Protein AF-A0A845DCQ6-F1 (afdb_monomer_lite)

Sequence (121 aa):
GLPPYFEIEECEMYGELLDIPTPDDLVFVSWFEGGNVFRSGACFHRGNGKIFYFRPGHETYPIFHMDIVRQVIANGVRWAAPSGGPTFPYYQEGASQLSAFNEKEPLETIAEKGSVRDRVG

Structure (mmCIF, N/CA/C/O backbone):
data_AF-A0A845DCQ6-F1
#
_entry.id   AF-A0A845DCQ6-F1
#
loop_
_atom_site.group_PDB
_atom_site.id
_atom_site.type_symbol
_atom_site.label_atom_id
_atom_site.label_alt_id
_atom_site.label_comp_id
_atom_site.label_asym_id
_atom_site.label_entity_id
_atom_site.label_seq_id
_atom_site.pdbx_PDB_ins_code
_atom_site.Cartn_x
_atom_site.Cartn_y
_atom_site.Cartn_z
_atom_site.occupancy
_atom_site.B_iso_or_equiv
_atom_site.auth_seq_id
_atom_site.auth_comp_id
_atom_site.auth_asym_id
_atom_site.auth_atom_id
_atom_site.pdbx_PDB_model_num
ATOM 1 N N . GLY A 1 1 ? -9.457 -10.989 -11.241 1.00 85.75 1 GLY A N 1
ATOM 2 C CA . GLY A 1 1 ? -8.389 -11.226 -10.247 1.00 85.75 1 GLY A CA 1
ATOM 3 C C . GLY A 1 1 ? -7.067 -10.739 -10.806 1.00 85.75 1 GLY A C 1
ATOM 4 O O . GLY A 1 1 ? -7.068 -10.256 -11.932 1.00 85.75 1 GLY A O 1
ATOM 5 N N . LEU A 1 2 ? -5.978 -10.836 -10.043 1.00 94.31 2 LEU A N 1
ATOM 6 C CA . LEU A 1 2 ? -4.618 -10.574 -10.535 1.00 94.31 2 LEU A CA 1
ATOM 7 C C . LEU A 1 2 ? -3.945 -11.898 -10.942 1.00 94.31 2 LEU A C 1
ATOM 9 O O . LEU A 1 2 ? -4.303 -12.935 -10.376 1.00 94.31 2 LEU A O 1
ATOM 13 N N . PRO A 1 3 ? -3.014 -11.890 -11.912 1.00 96.31 3 PRO A N 1
ATOM 14 C CA . PRO A 1 3 ? -2.164 -13.045 -12.183 1.00 96.31 3 PRO A CA 1
ATOM 15 C C . PRO A 1 3 ? -1.231 -13.335 -10.987 1.00 96.31 3 PRO A C 1
ATOM 17 O O . PRO A 1 3 ? -1.057 -12.464 -10.132 1.00 96.31 3 PRO A O 1
ATOM 20 N N . PRO A 1 4 ? -0.598 -14.524 -10.925 1.00 95.44 4 PRO A N 1
ATOM 21 C CA . PRO A 1 4 ? 0.356 -14.860 -9.862 1.00 95.44 4 PRO A CA 1
ATOM 22 C C . PRO A 1 4 ? 1.572 -13.924 -9.805 1.00 95.44 4 PRO A C 1
ATOM 24 O O . PRO A 1 4 ? 2.154 -13.739 -8.742 1.00 95.44 4 PRO A O 1
ATOM 27 N N . TYR A 1 5 ? 1.944 -13.339 -10.945 1.00 96.69 5 TYR A N 1
ATOM 28 C CA . TYR A 1 5 ? 2.981 -12.321 -11.080 1.00 96.69 5 TYR A CA 1
ATOM 29 C C . TYR A 1 5 ? 2.693 -11.440 -12.305 1.00 96.69 5 TYR A C 1
ATOM 31 O O . TYR A 1 5 ? 1.911 -11.814 -13.182 1.00 96.69 5 TYR A O 1
ATOM 39 N N . PHE A 1 6 ? 3.319 -10.269 -12.359 1.00 96.94 6 PHE A N 1
ATOM 40 C CA . PHE A 1 6 ? 3.368 -9.406 -13.536 1.00 96.94 6 PHE A CA 1
ATOM 41 C C . PHE A 1 6 ? 4.711 -8.677 -13.560 1.00 96.94 6 PHE A C 1
ATOM 43 O O . PHE A 1 6 ? 5.355 -8.524 -12.521 1.00 96.94 6 PHE A O 1
ATOM 50 N N . GLU A 1 7 ? 5.119 -8.231 -14.740 1.00 96.06 7 GLU A N 1
ATOM 51 C CA . GLU A 1 7 ? 6.412 -7.589 -14.958 1.00 96.06 7 GLU A CA 1
ATOM 52 C C . GLU A 1 7 ? 6.235 -6.090 -15.209 1.00 96.06 7 GLU A C 1
ATOM 54 O O . GLU A 1 7 ? 5.208 -5.638 -15.720 1.00 96.06 7 GLU A O 1
ATOM 59 N N . ILE A 1 8 ? 7.243 -5.321 -14.808 1.00 95.19 8 ILE A N 1
ATOM 60 C CA . ILE A 1 8 ? 7.408 -3.909 -15.143 1.00 95.19 8 ILE A CA 1
ATOM 61 C C . ILE A 1 8 ? 8.800 -3.816 -15.754 1.00 95.19 8 ILE A C 1
ATOM 63 O O . ILE A 1 8 ? 9.772 -4.053 -15.042 1.00 95.19 8 ILE A O 1
ATOM 67 N N . GLU A 1 9 ? 8.873 -3.530 -17.055 1.00 90.00 9 GLU A N 1
ATOM 68 C CA . GLU A 1 9 ? 10.130 -3.564 -17.819 1.00 90.00 9 GLU A CA 1
ATOM 69 C C . GLU A 1 9 ? 11.176 -2.607 -17.242 1.00 90.00 9 GLU A C 1
ATOM 71 O O . GLU A 1 9 ? 12.323 -2.994 -17.038 1.00 90.00 9 GLU A O 1
ATOM 76 N N . GLU A 1 10 ? 10.766 -1.379 -16.915 1.00 90.25 10 GLU A N 1
ATOM 77 C CA . GLU A 1 10 ? 11.654 -0.360 -16.364 1.00 90.25 10 GLU A CA 1
ATOM 78 C C . GLU A 1 10 ? 11.072 0.256 -15.092 1.00 90.25 10 GLU A C 1
ATOM 80 O O . GLU A 1 10 ? 9.935 0.739 -15.058 1.00 90.25 10 GLU A O 1
ATOM 85 N N . CYS A 1 11 ? 11.864 0.240 -14.019 1.00 90.38 11 CYS A N 1
ATOM 86 C CA . CYS A 1 11 ? 11.546 0.944 -12.789 1.00 90.38 11 CYS A CA 1
ATOM 87 C C . CYS A 1 11 ? 12.791 1.161 -11.918 1.00 90.38 11 CYS A C 1
ATOM 89 O O . CYS A 1 11 ? 13.694 0.330 -11.890 1.00 90.38 11 CYS A O 1
ATOM 91 N N . GLU A 1 12 ? 12.777 2.224 -11.109 1.00 91.56 12 GLU A N 1
ATOM 92 C CA . GLU A 1 12 ? 13.696 2.397 -9.982 1.00 91.56 12 GLU A CA 1
ATOM 93 C C . GLU A 1 12 ? 13.667 1.186 -9.028 1.00 91.56 12 GLU A C 1
ATOM 95 O O . GLU A 1 12 ? 12.591 0.709 -8.634 1.00 91.56 12 GLU A O 1
ATOM 100 N N . MET A 1 13 ? 14.859 0.701 -8.665 1.00 92.44 13 MET A N 1
ATOM 101 C CA . MET A 1 13 ? 15.070 -0.420 -7.750 1.00 92.44 13 MET A CA 1
ATOM 102 C C . MET A 1 13 ? 15.114 0.071 -6.304 1.00 92.44 13 MET A C 1
ATOM 104 O O . MET A 1 13 ? 15.946 0.909 -5.968 1.00 92.44 13 MET A O 1
ATOM 108 N N . TYR A 1 14 ? 14.271 -0.514 -5.449 1.00 92.38 14 TYR A N 1
ATOM 109 C CA . TYR A 1 14 ? 14.438 -0.500 -3.990 1.00 92.38 14 TYR A CA 1
ATOM 110 C C . TYR A 1 14 ? 14.772 -1.919 -3.528 1.00 92.38 14 TYR A C 1
ATOM 112 O O . TYR A 1 14 ? 14.297 -2.883 -4.126 1.00 92.38 14 TYR A O 1
ATOM 120 N N . GLY A 1 15 ? 15.567 -2.057 -2.468 1.00 93.06 15 GLY A N 1
ATOM 121 C CA . GLY A 1 15 ? 16.018 -3.351 -1.953 1.00 93.06 15 GLY A CA 1
ATOM 122 C C . GLY A 1 15 ? 15.813 -3.485 -0.447 1.00 93.06 15 GLY A C 1
ATOM 123 O O . GLY A 1 15 ? 15.723 -2.490 0.268 1.00 93.06 15 GLY A O 1
ATOM 124 N N . GLU A 1 16 ? 15.705 -4.722 0.031 1.00 95.44 16 GLU A N 1
ATOM 125 C CA . GLU A 1 16 ? 15.775 -5.020 1.466 1.00 95.44 16 GLU A CA 1
ATOM 126 C C . GLU A 1 16 ? 17.176 -4.696 2.039 1.00 95.44 16 GLU A C 1
ATOM 128 O O . GLU A 1 16 ? 18.180 -4.806 1.336 1.00 95.44 16 GLU A O 1
ATOM 133 N N . LEU A 1 17 ? 17.314 -4.331 3.320 1.00 93.44 17 LEU A N 1
ATOM 134 C CA . LEU A 1 17 ? 16.269 -4.263 4.351 1.00 93.44 17 LEU A CA 1
ATOM 135 C C . LEU A 1 17 ? 15.457 -2.961 4.277 1.00 93.44 17 LEU A C 1
ATOM 137 O O . LEU A 1 17 ? 15.997 -1.870 4.446 1.00 93.44 17 LEU A O 1
ATOM 141 N N . LEU A 1 18 ? 14.144 -3.092 4.102 1.00 95.62 18 LEU A N 1
ATOM 142 C CA . LEU A 1 18 ? 13.201 -1.992 4.256 1.00 95.62 18 LEU A CA 1
ATOM 143 C C . LEU A 1 18 ? 12.837 -1.843 5.741 1.00 95.62 18 LEU A C 1
ATOM 145 O O . LEU A 1 18 ? 12.205 -2.735 6.319 1.00 95.62 18 LEU A O 1
ATOM 149 N N . ASP A 1 19 ? 13.227 -0.717 6.341 1.00 97.12 19 ASP A N 1
ATOM 150 C CA . ASP A 1 19 ? 12.976 -0.396 7.753 1.00 97.12 19 ASP A CA 1
ATOM 151 C C . ASP A 1 19 ? 11.519 0.035 7.986 1.00 97.12 19 ASP A C 1
ATOM 153 O O . ASP A 1 19 ? 11.173 1.206 8.135 1.00 97.12 19 ASP A O 1
ATOM 157 N N . ILE A 1 20 ? 10.636 -0.956 7.941 1.00 96.31 20 ILE A N 1
ATOM 158 C CA . ILE A 1 20 ? 9.214 -0.856 8.257 1.00 96.31 20 ILE A CA 1
ATOM 159 C C . ILE A 1 20 ? 8.860 -1.945 9.273 1.00 96.31 20 ILE A C 1
ATOM 161 O O . ILE A 1 20 ? 9.509 -2.998 9.297 1.00 96.31 20 ILE A O 1
ATOM 165 N N . PRO A 1 21 ? 7.799 -1.763 10.080 1.00 97.06 21 PRO A N 1
ATOM 166 C CA . PRO A 1 21 ? 7.259 -2.869 10.860 1.00 97.06 21 PRO A CA 1
ATOM 167 C C . PRO A 1 21 ? 6.877 -4.036 9.943 1.00 97.06 21 PRO A C 1
ATOM 169 O O . PRO A 1 21 ? 6.554 -3.840 8.768 1.00 97.06 21 PRO A O 1
ATOM 172 N N . THR A 1 22 ? 6.874 -5.252 10.489 1.00 97.69 22 THR A N 1
ATOM 173 C CA . THR A 1 22 ? 6.341 -6.423 9.785 1.00 97.69 22 THR A CA 1
ATOM 174 C C . THR A 1 22 ? 4.919 -6.118 9.291 1.00 97.69 22 THR A C 1
ATOM 176 O O . THR A 1 22 ? 4.093 -5.695 10.103 1.00 97.69 22 THR A O 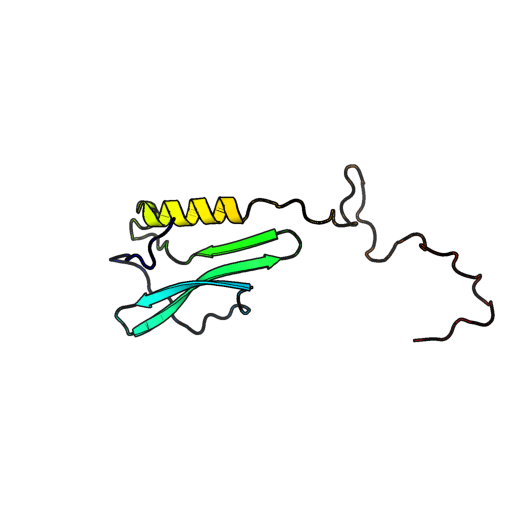1
ATOM 179 N N . PRO A 1 23 ? 4.633 -6.275 7.985 1.00 98.19 23 PRO A N 1
ATOM 180 C CA . PRO A 1 23 ? 3.279 -6.129 7.459 1.00 98.19 23 PRO A CA 1
ATOM 181 C C . PRO A 1 23 ? 2.309 -7.117 8.099 1.00 98.19 23 PRO A C 1
ATOM 183 O O . PRO A 1 23 ? 2.708 -8.235 8.423 1.00 98.19 23 PRO A O 1
ATOM 186 N N . ASP A 1 24 ? 1.038 -6.728 8.212 1.00 97.69 24 ASP A N 1
ATOM 187 C CA . ASP A 1 24 ? -0.020 -7.660 8.621 1.00 97.69 24 ASP A CA 1
ATOM 188 C C . ASP A 1 24 ? -0.235 -8.706 7.518 1.00 97.69 24 ASP A C 1
ATOM 190 O O . ASP A 1 24 ? -0.296 -9.901 7.792 1.00 97.69 24 ASP A O 1
ATOM 194 N N . ASP A 1 25 ? -0.246 -8.245 6.261 1.00 97.75 25 ASP A N 1
ATOM 195 C CA . ASP A 1 25 ? -0.241 -9.093 5.072 1.00 97.75 25 ASP A CA 1
ATOM 196 C C . ASP A 1 25 ? 0.802 -8.596 4.064 1.00 97.75 25 ASP A C 1
ATOM 198 O O . ASP A 1 25 ? 0.872 -7.405 3.735 1.00 97.75 25 ASP A O 1
ATOM 202 N N . LEU A 1 26 ? 1.596 -9.524 3.532 1.00 97.81 26 LEU A N 1
ATOM 203 C CA . LEU A 1 26 ? 2.519 -9.276 2.427 1.00 97.81 26 LEU A CA 1
ATOM 204 C C . LEU A 1 26 ? 1.874 -9.747 1.118 1.00 97.81 26 LEU A C 1
ATOM 206 O O . LEU A 1 26 ? 1.666 -10.940 0.918 1.00 97.81 26 LEU A O 1
ATOM 210 N N . VAL A 1 27 ? 1.560 -8.803 0.231 1.00 97.75 27 VAL A N 1
ATOM 211 C CA . VAL A 1 27 ? 0.829 -9.040 -1.025 1.00 97.75 27 VAL A CA 1
ATOM 212 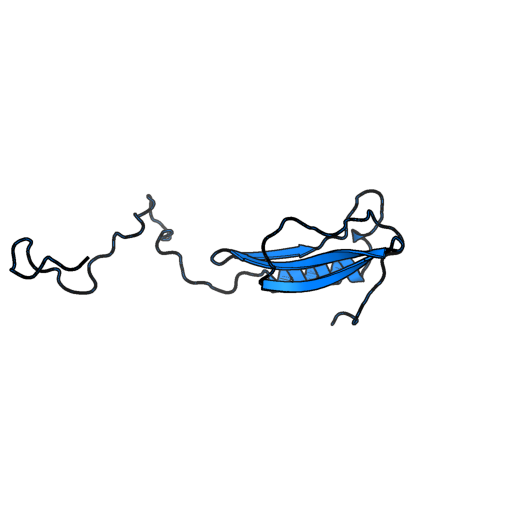C C . VAL A 1 27 ? 1.776 -9.234 -2.207 1.00 97.75 27 VAL A C 1
ATOM 214 O O . VAL A 1 27 ? 1.543 -10.107 -3.039 1.00 97.75 27 VAL A O 1
ATOM 217 N N . PHE A 1 28 ? 2.845 -8.433 -2.291 1.00 98.19 28 PHE A N 1
ATOM 218 C CA . PHE A 1 28 ? 3.820 -8.511 -3.381 1.00 98.19 28 PHE A CA 1
ATOM 219 C C . PHE A 1 28 ? 5.254 -8.523 -2.861 1.00 98.19 28 PHE A C 1
ATOM 221 O O . PHE A 1 28 ? 5.616 -7.779 -1.946 1.00 98.19 28 PHE A O 1
ATOM 228 N N . VAL A 1 29 ? 6.076 -9.335 -3.523 1.00 97.62 29 VAL A N 1
ATOM 229 C CA . VAL A 1 29 ? 7.534 -9.295 -3.444 1.00 97.62 29 VAL A CA 1
ATOM 230 C C . VAL A 1 29 ? 8.049 -9.033 -4.851 1.00 97.62 29 VAL A C 1
ATOM 232 O O . VAL A 1 29 ? 7.729 -9.774 -5.777 1.00 97.62 29 VAL A O 1
ATOM 235 N N . SER A 1 30 ? 8.820 -7.965 -5.022 1.00 97.44 30 SER A N 1
ATOM 236 C CA . SER A 1 30 ? 9.514 -7.679 -6.276 1.00 97.44 30 SER A CA 1
ATOM 237 C C . SER A 1 30 ? 10.876 -8.356 -6.277 1.00 97.44 30 SER A C 1
ATOM 239 O O . SER A 1 30 ? 11.559 -8.365 -5.255 1.00 97.44 30 SER A O 1
ATOM 241 N N . TRP A 1 31 ? 11.263 -8.878 -7.435 1.00 96.00 31 TRP A N 1
ATOM 242 C CA . TRP A 1 31 ? 12.624 -9.285 -7.760 1.00 96.00 31 TRP A CA 1
ATOM 243 C C . TRP A 1 31 ? 13.153 -8.338 -8.835 1.00 96.00 31 TRP A C 1
ATOM 245 O O . TRP A 1 31 ? 12.412 -7.968 -9.746 1.00 96.00 31 TRP A O 1
ATOM 255 N N . PHE A 1 32 ? 14.411 -7.936 -8.709 1.00 93.31 32 PHE A N 1
ATOM 256 C CA . PHE A 1 32 ? 15.093 -7.076 -9.667 1.00 93.31 32 PHE A CA 1
ATOM 257 C C . PHE A 1 32 ? 16.256 -7.830 -10.306 1.00 93.31 32 PHE A C 1
ATOM 259 O O . PHE A 1 32 ? 16.860 -8.691 -9.669 1.00 93.31 32 PHE A O 1
ATOM 266 N N . GLU A 1 33 ? 16.616 -7.453 -11.533 1.00 85.81 33 GLU A N 1
ATOM 267 C CA . GLU A 1 33 ? 17.683 -8.099 -12.311 1.00 85.81 33 GLU A CA 1
ATOM 268 C C . GLU A 1 33 ? 19.023 -8.176 -11.554 1.00 85.81 33 GLU A C 1
ATOM 270 O O . GLU A 1 33 ? 19.736 -9.172 -11.643 1.00 85.81 33 GLU A O 1
ATOM 275 N N . GLY A 1 34 ? 19.320 -7.177 -10.711 1.00 83.88 34 GLY A N 1
ATOM 276 C CA . GLY A 1 34 ? 20.494 -7.156 -9.828 1.00 83.88 34 GLY A CA 1
ATOM 277 C C . GLY A 1 34 ? 20.472 -8.163 -8.665 1.00 83.88 34 GLY A C 1
ATOM 278 O O . GLY A 1 34 ? 21.375 -8.153 -7.833 1.00 83.88 34 GLY A O 1
ATOM 279 N N . GLY A 1 35 ? 19.446 -9.014 -8.567 1.00 89.50 35 GLY A N 1
ATOM 280 C CA . GLY A 1 35 ? 19.277 -10.030 -7.523 1.00 89.50 35 GLY A CA 1
ATOM 281 C C . GLY A 1 35 ? 18.636 -9.517 -6.231 1.00 89.50 35 GLY A C 1
ATOM 282 O O . GLY A 1 35 ? 18.365 -10.309 -5.327 1.00 89.50 35 GLY A O 1
ATOM 283 N N . ASN A 1 36 ? 18.368 -8.212 -6.129 1.00 92.88 36 ASN A N 1
ATOM 284 C CA . ASN A 1 36 ? 17.676 -7.641 -4.980 1.00 92.88 36 ASN A CA 1
ATOM 285 C C . ASN A 1 36 ? 16.201 -8.059 -4.960 1.00 92.88 36 ASN A C 1
ATOM 287 O O . ASN A 1 36 ? 15.548 -8.177 -5.999 1.00 92.88 36 ASN A O 1
ATOM 291 N N . VAL A 1 37 ? 15.671 -8.225 -3.749 1.00 96.50 37 VAL A N 1
ATOM 292 C CA . VAL A 1 37 ? 14.241 -8.412 -3.496 1.00 96.50 37 VAL A CA 1
ATOM 293 C C . VAL A 1 37 ? 13.703 -7.260 -2.659 1.00 96.50 37 VAL A C 1
ATOM 295 O O . VAL A 1 37 ? 14.467 -6.588 -1.963 1.00 96.50 37 VAL A O 1
ATOM 298 N N . PHE A 1 38 ? 12.391 -7.041 -2.716 1.00 97.69 38 PHE A N 1
ATOM 299 C CA . PHE A 1 38 ? 11.731 -5.985 -1.955 1.00 97.69 38 PHE A CA 1
ATOM 300 C C . PHE A 1 38 ? 10.279 -6.331 -1.636 1.00 97.69 38 PHE A C 1
ATOM 302 O O . PHE A 1 38 ? 9.537 -6.748 -2.530 1.00 97.69 38 PHE A O 1
ATOM 309 N N . ARG A 1 39 ? 9.844 -6.109 -0.391 1.00 98.19 39 ARG A N 1
ATOM 310 C CA . ARG A 1 39 ? 8.428 -6.187 0.013 1.00 98.19 39 ARG A CA 1
ATOM 311 C C . ARG A 1 39 ? 7.628 -5.031 -0.606 1.00 98.19 39 ARG A C 1
ATOM 313 O O . ARG A 1 39 ? 7.399 -3.999 0.015 1.00 98.19 39 ARG A O 1
ATOM 320 N N . SER A 1 40 ? 7.227 -5.198 -1.865 1.00 98.00 40 SER A N 1
ATOM 321 C CA . SER A 1 40 ? 6.685 -4.143 -2.732 1.00 98.00 40 SER A CA 1
ATOM 322 C C . SER A 1 40 ? 5.172 -3.942 -2.649 1.00 98.00 40 SER A C 1
ATOM 324 O O . SER A 1 40 ? 4.658 -2.988 -3.234 1.00 98.00 40 SER A O 1
ATOM 326 N N . GLY A 1 41 ? 4.466 -4.807 -1.922 1.00 98.31 41 GLY A N 1
ATOM 327 C CA . GLY A 1 41 ? 3.038 -4.696 -1.645 1.00 98.31 41 GLY A CA 1
ATOM 328 C C . GLY A 1 41 ? 2.738 -5.158 -0.233 1.00 98.31 41 GLY A C 1
ATOM 329 O O . GLY A 1 41 ? 2.855 -6.351 0.030 1.00 98.31 41 GLY A O 1
ATOM 330 N N . ALA A 1 42 ? 2.353 -4.255 0.661 1.00 98.50 42 ALA A N 1
ATOM 331 C CA . ALA A 1 42 ? 2.184 -4.554 2.082 1.00 98.50 42 ALA A CA 1
ATOM 332 C C . ALA A 1 42 ? 0.928 -3.892 2.656 1.00 98.50 42 ALA A C 1
ATOM 334 O O . ALA A 1 42 ? 0.652 -2.723 2.379 1.00 98.50 42 ALA A O 1
ATOM 335 N N . CYS A 1 43 ? 0.190 -4.637 3.474 1.00 98.44 43 CYS A N 1
ATOM 336 C CA . CYS A 1 43 ? -1.005 -4.169 4.164 1.00 98.44 43 CYS A CA 1
ATOM 337 C C . CYS A 1 43 ? -0.730 -3.960 5.654 1.00 98.44 43 CYS A C 1
ATOM 339 O O . CYS A 1 43 ? -0.034 -4.754 6.291 1.00 98.44 43 CYS A O 1
ATOM 341 N N . PHE A 1 44 ? -1.321 -2.906 6.214 1.00 97.94 44 PHE A N 1
ATOM 342 C CA . PHE A 1 44 ? -1.254 -2.593 7.638 1.00 97.94 44 PHE A CA 1
ATOM 343 C C . PHE A 1 44 ? -2.596 -2.075 8.151 1.00 97.94 44 PHE A C 1
ATOM 345 O O . PHE A 1 44 ? -3.307 -1.350 7.450 1.00 97.94 44 PHE A O 1
ATOM 352 N N . HIS A 1 45 ? -2.881 -2.342 9.418 1.00 94.56 45 HIS A N 1
ATOM 353 C CA . HIS A 1 45 ? -3.997 -1.776 10.159 1.00 94.56 45 HIS A CA 1
ATOM 354 C C . HIS A 1 45 ? -3.481 -0.775 11.195 1.00 94.56 45 HIS A C 1
ATOM 356 O O . HIS A 1 45 ? -2.512 -1.021 11.921 1.00 94.56 45 HIS A O 1
ATOM 362 N N . ARG A 1 46 ? -4.115 0.397 11.261 1.00 91.44 46 ARG A N 1
ATOM 363 C CA . ARG A 1 46 ? -3.821 1.446 12.248 1.00 91.44 46 ARG A CA 1
ATOM 364 C C . ARG A 1 46 ? -5.133 2.021 12.761 1.00 91.44 46 ARG A C 1
ATOM 366 O O . ARG A 1 46 ? -5.812 2.764 12.055 1.00 91.44 46 ARG A O 1
ATOM 373 N N . GLY A 1 47 ? -5.502 1.658 13.990 1.00 87.50 47 GLY A N 1
ATOM 374 C CA . GLY A 1 47 ? -6.846 1.929 14.502 1.00 87.50 47 GLY A CA 1
ATOM 375 C C . GLY A 1 47 ? -7.902 1.313 13.577 1.00 87.50 47 GLY A C 1
ATOM 376 O O . GLY A 1 47 ? -7.814 0.136 13.244 1.00 87.50 47 GLY A O 1
ATOM 377 N N . ASN A 1 48 ? -8.851 2.128 13.110 1.00 86.19 48 ASN A N 1
ATOM 378 C CA . ASN A 1 48 ? -9.859 1.718 12.121 1.00 86.19 48 ASN A CA 1
ATOM 379 C C . ASN A 1 48 ? -9.386 1.883 10.664 1.00 86.19 48 ASN A C 1
ATOM 381 O O . ASN A 1 48 ? -10.127 1.564 9.733 1.00 86.19 48 ASN A O 1
ATOM 385 N N . GLY A 1 49 ? -8.193 2.442 10.457 1.00 91.69 49 GLY A N 1
ATOM 386 C CA . GLY A 1 49 ? -7.619 2.685 9.142 1.00 91.69 49 GLY A CA 1
ATOM 387 C C . GLY A 1 49 ? -6.928 1.448 8.581 1.00 91.69 49 GLY A C 1
ATOM 388 O O . GLY A 1 49 ? -6.274 0.696 9.307 1.00 91.69 49 GLY A O 1
ATOM 389 N N . LYS A 1 50 ? -7.043 1.284 7.264 1.00 96.56 50 LYS A N 1
ATOM 390 C CA . LYS A 1 50 ? -6.325 0.286 6.472 1.00 96.56 50 LYS A CA 1
ATOM 391 C C . LYS A 1 50 ? -5.346 1.001 5.548 1.00 96.56 50 LYS A C 1
ATOM 393 O O . LYS A 1 50 ? -5.723 1.956 4.873 1.00 96.56 50 LYS A O 1
ATOM 398 N N . ILE A 1 51 ? -4.095 0.556 5.535 1.00 98.19 51 ILE A N 1
ATOM 399 C CA . ILE A 1 51 ? -3.005 1.137 4.748 1.00 98.19 51 ILE A CA 1
ATOM 400 C C . ILE A 1 51 ? -2.507 0.070 3.785 1.00 98.19 51 ILE A C 1
ATOM 402 O O . ILE A 1 51 ? -2.157 -1.027 4.212 1.00 98.19 51 ILE A O 1
ATOM 406 N N . PHE A 1 52 ? -2.454 0.407 2.499 1.00 98.62 52 PHE A N 1
ATOM 407 C CA . PHE A 1 52 ? -1.832 -0.421 1.475 1.00 98.62 52 PHE A CA 1
ATOM 408 C C . PHE A 1 52 ? -0.634 0.327 0.888 1.00 98.62 52 PHE A C 1
ATOM 410 O O . PHE A 1 52 ? -0.796 1.358 0.236 1.00 98.62 52 PHE A O 1
ATOM 417 N N . TYR A 1 53 ? 0.567 -0.179 1.152 1.00 98.50 53 TYR A N 1
ATOM 418 C CA . TYR A 1 53 ? 1.807 0.276 0.537 1.00 98.50 53 TYR A CA 1
ATOM 419 C C . TYR A 1 53 ? 2.025 -0.484 -0.771 1.00 98.50 53 TYR A C 1
ATOM 421 O O . TYR A 1 53 ? 2.016 -1.715 -0.770 1.00 98.50 53 TYR A O 1
ATOM 429 N N . PHE A 1 54 ? 2.247 0.242 -1.868 1.00 98.31 54 PHE A N 1
ATOM 430 C CA . PHE A 1 54 ? 2.533 -0.331 -3.180 1.00 98.31 54 PHE A CA 1
ATOM 431 C C . PHE A 1 54 ? 3.659 0.456 -3.858 1.00 98.31 54 PHE A C 1
ATOM 433 O O . PHE A 1 54 ? 3.519 1.649 -4.107 1.00 98.31 54 PHE A O 1
ATOM 440 N N . ARG A 1 55 ? 4.794 -0.207 -4.102 1.00 97.69 55 ARG A N 1
ATOM 441 C CA . ARG A 1 55 ? 6.068 0.433 -4.482 1.00 97.69 55 ARG A CA 1
ATOM 442 C C . ARG A 1 55 ? 6.120 1.039 -5.901 1.00 97.69 55 ARG A C 1
ATOM 444 O O . ARG A 1 55 ? 6.717 2.102 -6.036 1.00 97.69 55 ARG A O 1
ATOM 451 N N . PRO A 1 56 ? 5.611 0.398 -6.974 1.00 96.75 56 PRO A N 1
ATOM 452 C CA . PRO A 1 56 ? 5.825 0.900 -8.333 1.00 96.75 56 PRO A CA 1
ATOM 453 C C . PRO A 1 56 ? 5.240 2.295 -8.576 1.00 96.75 56 PRO A C 1
ATOM 455 O O . PRO A 1 56 ? 4.054 2.511 -8.341 1.00 96.75 56 PRO A O 1
ATOM 458 N N . GLY A 1 57 ? 6.057 3.212 -9.106 1.00 95.81 57 GLY A N 1
ATOM 459 C CA . GLY A 1 57 ? 5.594 4.569 -9.411 1.00 95.81 57 GLY A CA 1
ATOM 460 C C . GLY A 1 57 ? 6.670 5.633 -9.625 1.00 95.81 57 GLY A C 1
ATOM 461 O O . GLY A 1 57 ? 6.374 6.804 -9.417 1.00 95.81 57 GLY A O 1
ATOM 462 N N . HIS A 1 58 ? 7.898 5.252 -9.995 1.00 95.56 58 HIS A N 1
ATOM 463 C CA . HIS A 1 58 ? 8.966 6.220 -10.257 1.00 95.56 58 HIS A CA 1
ATOM 464 C C . HIS A 1 58 ? 8.619 7.090 -11.478 1.00 95.56 58 HIS A C 1
ATOM 466 O O . HIS A 1 58 ? 8.166 6.581 -12.504 1.00 95.56 58 HIS A O 1
ATOM 472 N N . GLU A 1 59 ? 8.807 8.399 -11.354 1.00 94.19 59 GLU A N 1
ATOM 473 C CA . GLU A 1 59 ? 8.203 9.432 -12.198 1.00 94.19 59 GLU A CA 1
ATOM 474 C C . GLU A 1 59 ? 8.716 9.468 -13.638 1.00 94.19 59 GLU A C 1
ATOM 476 O O . GLU A 1 59 ? 8.034 9.987 -14.521 1.00 94.19 59 GLU A O 1
ATOM 481 N N . THR A 1 60 ? 9.905 8.919 -13.889 1.00 96.31 60 THR A N 1
ATOM 482 C CA . THR A 1 60 ? 10.503 8.886 -15.230 1.00 96.31 60 THR A CA 1
ATOM 483 C C . THR A 1 60 ? 9.929 7.776 -16.115 1.00 96.31 60 THR A C 1
ATOM 485 O O . THR A 1 60 ? 10.141 7.802 -17.326 1.00 96.31 60 THR A O 1
ATOM 488 N N . TYR A 1 61 ? 9.145 6.849 -15.546 1.00 95.94 61 TYR A N 1
ATOM 489 C CA . TYR A 1 61 ? 8.558 5.712 -16.256 1.00 95.94 61 TYR A CA 1
ATOM 490 C C . TYR A 1 61 ? 7.023 5.774 -16.264 1.00 95.94 61 TYR A C 1
ATOM 492 O O . TYR A 1 61 ? 6.404 6.153 -15.265 1.00 95.94 61 TYR A O 1
ATOM 500 N N . PRO A 1 62 ? 6.352 5.327 -17.342 1.00 96.25 62 PRO A N 1
ATOM 501 C CA . PRO A 1 62 ? 4.894 5.381 -17.464 1.00 96.25 62 PRO A CA 1
ATOM 502 C C . PRO A 1 62 ? 4.167 4.289 -16.647 1.00 96.25 62 PRO A C 1
ATOM 504 O O . PRO A 1 62 ? 3.140 3.761 -17.070 1.00 96.25 62 PRO A O 1
ATOM 507 N N . ILE A 1 63 ? 4.658 3.957 -15.450 1.00 97.25 63 ILE A N 1
ATOM 508 C CA . ILE A 1 63 ? 4.182 2.847 -14.605 1.00 97.25 63 ILE A CA 1
ATOM 509 C C . ILE A 1 63 ? 2.689 2.982 -14.281 1.00 97.25 63 ILE A C 1
ATOM 511 O O . ILE A 1 63 ? 1.936 2.013 -14.366 1.00 97.25 63 ILE A O 1
ATOM 515 N N . PHE A 1 64 ? 2.215 4.193 -13.980 1.00 97.31 64 PHE A N 1
ATOM 516 C CA . PHE A 1 64 ? 0.797 4.433 -13.680 1.00 97.31 64 PHE A CA 1
ATOM 517 C C . PHE A 1 64 ? -0.137 4.344 -14.900 1.00 97.31 64 PHE A C 1
ATOM 519 O O . PHE A 1 64 ? -1.360 4.350 -14.729 1.00 97.31 64 PHE A O 1
ATOM 526 N N . HIS A 1 65 ? 0.403 4.239 -16.119 1.00 97.06 65 HIS A N 1
ATOM 527 C CA . HIS A 1 65 ? -0.376 3.981 -17.333 1.00 97.06 65 HIS A CA 1
ATOM 528 C C . HIS A 1 65 ? -0.589 2.487 -17.593 1.00 97.06 65 HIS A C 1
ATOM 530 O O . HIS A 1 65 ? -1.448 2.140 -18.398 1.00 97.06 65 HIS A O 1
ATOM 536 N N . MET A 1 66 ? 0.134 1.604 -16.898 1.00 97.38 66 MET A N 1
ATOM 537 C CA . MET A 1 66 ? -0.030 0.160 -17.038 1.00 97.38 66 MET A CA 1
ATOM 538 C C . MET A 1 66 ? -1.364 -0.294 -16.436 1.00 97.38 66 MET A C 1
ATOM 540 O O . MET A 1 66 ? -1.649 -0.049 -15.260 1.00 97.38 66 MET A O 1
ATOM 544 N N . ASP A 1 67 ? -2.163 -1.025 -17.213 1.00 97.62 67 ASP A N 1
ATOM 545 C CA . ASP A 1 67 ? -3.485 -1.495 -16.778 1.00 97.62 67 ASP A CA 1
ATOM 546 C C . ASP A 1 67 ? -3.415 -2.359 -15.514 1.00 97.62 67 ASP A C 1
ATOM 548 O O . ASP A 1 67 ? -4.246 -2.223 -14.614 1.00 97.62 67 ASP A O 1
ATOM 552 N N . ILE A 1 68 ? -2.380 -3.198 -15.393 1.00 97.81 68 ILE A N 1
ATOM 553 C CA . ILE A 1 68 ? -2.197 -4.059 -14.222 1.00 97.81 68 ILE A CA 1
ATOM 554 C C . ILE A 1 68 ? -1.916 -3.251 -12.947 1.00 97.81 68 ILE A C 1
ATOM 556 O O . ILE A 1 68 ? -2.487 -3.541 -11.897 1.00 97.81 68 ILE A O 1
ATOM 560 N N . VAL A 1 69 ? -1.117 -2.183 -13.043 1.00 97.81 69 VAL A N 1
ATOM 561 C CA . VAL A 1 69 ? -0.803 -1.275 -11.927 1.00 97.81 69 VAL A CA 1
ATOM 562 C C . VAL A 1 69 ? -2.065 -0.534 -11.491 1.00 97.81 69 VAL A C 1
ATOM 564 O O . VAL A 1 69 ? -2.392 -0.497 -10.304 1.00 97.81 69 VAL A O 1
ATOM 567 N N . ARG A 1 70 ? -2.840 -0.015 -12.448 1.00 98.06 70 ARG A N 1
ATOM 568 C CA . ARG A 1 70 ? -4.122 0.657 -12.179 1.00 98.06 70 ARG A CA 1
ATOM 569 C C . ARG A 1 70 ? -5.135 -0.285 -11.538 1.00 98.06 70 ARG A C 1
ATOM 571 O O . ARG A 1 70 ? -5.840 0.116 -10.612 1.00 98.06 70 ARG A O 1
ATOM 578 N N . GLN A 1 71 ? -5.180 -1.543 -11.975 1.00 98.38 71 GLN A N 1
ATOM 579 C CA . GLN A 1 71 ? -6.029 -2.569 -11.376 1.00 98.38 71 GLN A CA 1
ATOM 580 C C . GLN A 1 71 ? -5.621 -2.871 -9.927 1.00 98.38 71 GLN A C 1
ATOM 582 O O . GLN A 1 71 ? -6.499 -2.972 -9.068 1.00 98.38 71 GLN A O 1
ATOM 587 N N . VAL A 1 72 ? -4.319 -2.986 -9.634 1.00 98.38 72 VAL A N 1
ATOM 588 C CA . VAL A 1 72 ? -3.804 -3.174 -8.265 1.00 98.38 72 VAL A CA 1
ATOM 589 C C . VAL A 1 72 ? -4.209 -2.003 -7.374 1.00 98.38 72 VAL A C 1
ATOM 591 O O . VAL A 1 72 ? -4.778 -2.226 -6.307 1.00 98.38 72 VAL A O 1
ATOM 594 N N . ILE A 1 73 ? -4.007 -0.765 -7.833 1.00 98.44 73 ILE A N 1
ATOM 595 C CA . ILE A 1 73 ? -4.394 0.443 -7.091 1.00 98.44 73 ILE A CA 1
ATOM 596 C C . ILE A 1 73 ? -5.906 0.458 -6.840 1.00 98.44 73 ILE A C 1
ATOM 598 O O . ILE A 1 73 ? -6.341 0.648 -5.706 1.00 98.44 73 ILE A O 1
ATOM 602 N N . ALA A 1 74 ? -6.724 0.184 -7.859 1.00 98.56 74 ALA A N 1
ATOM 603 C CA . ALA A 1 74 ? -8.178 0.142 -7.714 1.00 98.56 74 ALA A CA 1
ATOM 604 C C . ALA A 1 74 ? -8.641 -0.945 -6.725 1.00 98.56 74 ALA A C 1
ATOM 606 O O . ALA A 1 74 ? -9.607 -0.746 -5.988 1.00 98.56 74 ALA A O 1
ATOM 607 N N . ASN A 1 75 ? -7.966 -2.095 -6.689 1.00 98.31 75 ASN A N 1
ATOM 608 C CA . ASN A 1 75 ? -8.232 -3.144 -5.704 1.00 98.31 75 ASN A CA 1
ATOM 609 C C . ASN A 1 75 ? -7.811 -2.707 -4.295 1.00 98.31 75 ASN A C 1
ATOM 611 O O . ASN A 1 75 ? -8.585 -2.892 -3.358 1.00 98.31 75 ASN A O 1
ATOM 615 N N . GLY A 1 76 ? -6.642 -2.075 -4.159 1.00 98.00 76 GLY A N 1
ATOM 616 C CA . GLY A 1 76 ? -6.145 -1.518 -2.902 1.00 98.00 76 GLY A CA 1
ATOM 617 C C . GLY A 1 76 ? -7.083 -0.463 -2.317 1.00 98.00 76 GLY A C 1
ATOM 618 O O . GLY A 1 76 ? -7.402 -0.526 -1.135 1.00 98.00 76 GLY A O 1
ATOM 619 N N . VAL A 1 77 ? -7.620 0.437 -3.148 1.00 98.25 77 VAL A N 1
ATOM 620 C CA . VAL A 1 77 ? -8.625 1.435 -2.737 1.00 98.25 77 VAL A CA 1
ATOM 621 C C . VAL A 1 77 ? -9.898 0.763 -2.225 1.00 98.25 77 VAL A C 1
ATOM 623 O O . VAL A 1 77 ? -10.398 1.121 -1.161 1.00 98.25 77 VAL A O 1
ATOM 626 N N . ARG A 1 78 ? -10.422 -0.237 -2.948 1.00 97.31 78 ARG A N 1
ATOM 627 C CA . ARG A 1 78 ? -11.616 -0.978 -2.504 1.00 97.31 78 ARG A CA 1
ATOM 628 C C . ARG A 1 78 ? -11.367 -1.728 -1.196 1.00 97.31 78 ARG A C 1
ATOM 630 O O . ARG A 1 78 ? -12.231 -1.724 -0.329 1.00 97.31 78 ARG A O 1
ATOM 637 N N . TRP A 1 79 ? -10.198 -2.346 -1.043 1.00 96.81 79 TRP A N 1
ATOM 638 C CA . TRP A 1 79 ? -9.806 -3.034 0.188 1.00 96.81 79 TRP A CA 1
ATOM 639 C C . TRP A 1 79 ? -9.663 -2.062 1.368 1.00 96.81 79 TRP A C 1
ATOM 641 O O . TRP A 1 79 ? -10.161 -2.340 2.463 1.00 96.81 79 TRP A O 1
ATOM 651 N N . ALA A 1 80 ? -9.055 -0.897 1.137 1.00 96.94 80 ALA A N 1
ATOM 652 C CA . ALA A 1 80 ? -8.827 0.131 2.148 1.00 96.94 80 ALA A CA 1
ATOM 653 C C . ALA A 1 80 ? -10.098 0.904 2.544 1.00 96.94 80 ALA A C 1
ATOM 655 O O . ALA A 1 80 ? -10.058 1.692 3.489 1.00 96.94 80 ALA A O 1
ATOM 656 N N . ALA A 1 81 ? -11.229 0.672 1.865 1.00 96.19 81 ALA A N 1
ATOM 657 C CA . ALA A 1 81 ? -12.498 1.304 2.201 1.00 96.19 81 ALA A CA 1
ATOM 658 C C . ALA A 1 81 ? -12.862 1.078 3.689 1.00 96.19 81 ALA A C 1
ATOM 660 O O . ALA A 1 81 ? -12.684 -0.041 4.203 1.00 96.19 81 ALA A O 1
ATOM 661 N N . PRO A 1 82 ? -13.383 2.106 4.392 1.00 92.44 82 PRO A N 1
ATOM 662 C CA . PRO A 1 82 ? -13.796 1.984 5.787 1.00 92.44 82 PRO A CA 1
ATOM 663 C C . PRO A 1 82 ? -14.798 0.843 5.979 1.00 92.44 82 PRO A C 1
ATOM 665 O O . PRO A 1 82 ? -15.816 0.780 5.296 1.00 92.44 82 PRO A O 1
ATOM 668 N N . SER A 1 83 ? -14.522 -0.057 6.921 1.00 85.56 83 SER A N 1
ATOM 669 C CA . SER A 1 83 ? -15.341 -1.252 7.174 1.00 85.56 83 SER A CA 1
ATOM 670 C C . SER A 1 83 ? -16.215 -1.145 8.428 1.00 85.56 83 SER A C 1
ATOM 672 O O . SER A 1 83 ? -16.576 -2.166 9.000 1.00 85.56 83 SER A O 1
ATOM 674 N N . GLY A 1 84 ? -16.546 0.074 8.871 1.00 72.69 84 GLY A N 1
ATOM 675 C CA . GLY A 1 84 ? -17.412 0.282 10.039 1.00 72.69 84 GLY A CA 1
ATOM 676 C C . GLY A 1 84 ? -16.777 -0.172 11.356 1.00 72.69 84 GLY A C 1
ATOM 677 O O . GLY A 1 84 ? -17.404 -0.892 12.127 1.00 72.69 84 GLY A O 1
ATOM 678 N N . GLY A 1 85 ? -15.519 0.220 11.595 1.00 66.50 85 GLY A N 1
ATOM 679 C CA . GLY A 1 85 ? -14.838 -0.036 12.868 1.00 66.50 85 GLY A CA 1
ATOM 680 C C . GLY A 1 85 ? -15.553 0.621 14.059 1.00 66.50 85 GLY A C 1
ATOM 681 O O . GLY A 1 85 ? -16.402 1.493 13.855 1.00 66.50 85 GLY A O 1
ATOM 682 N N . PRO A 1 86 ? -15.227 0.227 15.304 1.00 58.62 86 PRO A N 1
ATO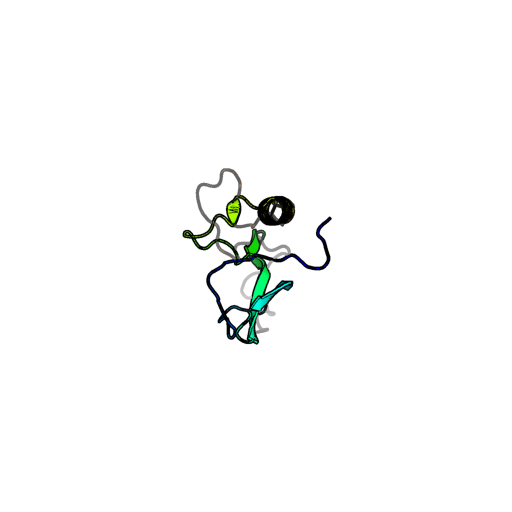M 683 C CA . PRO A 1 86 ? -15.839 0.812 16.492 1.00 58.62 86 PRO A CA 1
ATOM 684 C C . PRO A 1 86 ? -15.725 2.337 16.446 1.00 58.62 86 PRO A C 1
ATOM 686 O O . PRO A 1 86 ? -14.655 2.874 16.144 1.00 58.62 86 PRO A O 1
ATOM 689 N N . THR A 1 87 ? -16.815 3.044 16.747 1.00 59.50 87 THR A N 1
ATOM 690 C CA . THR A 1 87 ? -16.743 4.482 17.014 1.00 59.50 87 THR A CA 1
ATOM 691 C C . THR A 1 87 ? -15.747 4.674 18.142 1.00 59.50 87 THR A C 1
ATOM 693 O O . THR A 1 87 ? -15.947 4.158 19.246 1.00 59.50 87 THR A O 1
ATOM 696 N N . PHE A 1 88 ? -14.645 5.365 17.862 1.00 59.69 88 PHE A N 1
ATOM 697 C CA . PHE A 1 88 ? -13.718 5.709 18.922 1.00 59.69 88 PHE A CA 1
ATOM 698 C C . PHE A 1 88 ? -14.484 6.548 19.949 1.00 59.69 88 PHE A C 1
ATOM 700 O O . PHE A 1 88 ? -15.103 7.537 19.557 1.00 59.69 88 PHE A O 1
ATOM 707 N N . PRO A 1 89 ? -14.444 6.203 21.247 1.00 54.69 89 PRO A N 1
ATOM 708 C CA . PRO A 1 89 ? -15.197 6.925 22.274 1.00 54.69 89 PRO A CA 1
ATOM 709 C C . PRO A 1 89 ? -14.779 8.404 22.407 1.00 54.69 89 PRO A C 1
ATOM 711 O O . PRO A 1 89 ? -15.453 9.161 23.095 1.00 54.69 89 PRO A O 1
ATOM 714 N N . TYR A 1 90 ? -13.698 8.810 21.728 1.00 57.00 90 TYR A N 1
ATOM 715 C CA . TYR A 1 90 ? -13.146 10.167 21.684 1.00 57.00 90 TYR A CA 1
ATOM 716 C C . TYR A 1 90 ? -13.839 11.103 20.677 1.00 57.00 90 TYR A C 1
ATOM 718 O O . TYR A 1 90 ? -13.665 12.315 20.772 1.00 57.00 90 TYR A O 1
ATOM 726 N N . TYR A 1 91 ? -14.584 10.566 19.702 1.00 50.72 91 TYR A N 1
ATOM 727 C CA . TYR A 1 91 ? -15.333 11.349 18.714 1.00 50.72 91 TYR A CA 1
ATOM 728 C C . TYR A 1 91 ? -16.825 11.082 18.883 1.00 50.72 91 TYR A C 1
ATOM 730 O O . TYR A 1 91 ? -17.343 10.062 18.431 1.00 50.72 91 TYR A O 1
ATOM 738 N N . GLN A 1 92 ? -17.510 12.019 19.532 1.00 57.56 92 GLN A N 1
ATOM 739 C CA . GLN A 1 92 ? -18.966 12.065 19.557 1.00 57.56 92 GLN A CA 1
ATOM 740 C C . GLN A 1 92 ? -19.438 13.118 18.558 1.00 57.56 92 GLN A C 1
ATOM 742 O O . GLN A 1 92 ? -18.983 14.263 18.582 1.00 57.56 92 GLN A O 1
ATOM 747 N N . GLU A 1 93 ? -20.320 12.716 17.647 1.00 51.72 93 GLU A N 1
ATOM 748 C CA . GLU A 1 93 ? -20.900 13.606 16.646 1.00 51.72 93 GLU A CA 1
ATOM 749 C C . GLU A 1 93 ? -21.651 14.744 17.365 1.00 51.72 93 GLU A C 1
ATOM 751 O O . GLU A 1 93 ? -22.616 14.505 18.086 1.00 51.72 93 GLU A O 1
ATOM 756 N N . GLY A 1 94 ? -21.151 15.981 17.245 1.00 57.41 94 GLY A N 1
ATOM 757 C CA . GLY A 1 94 ? -21.701 17.157 17.936 1.00 57.41 94 GLY A CA 1
ATOM 758 C C . GLY A 1 94 ? -21.046 17.540 19.273 1.00 57.41 94 GLY A C 1
ATOM 759 O O . GLY A 1 94 ? -21.478 18.520 19.881 1.00 57.41 94 GLY A O 1
ATOM 760 N N . ALA A 1 95 ? -20.000 16.845 19.735 1.00 58.69 95 ALA A N 1
ATOM 761 C CA . ALA A 1 95 ? -19.263 17.248 20.937 1.00 58.69 95 ALA A CA 1
ATOM 762 C C . ALA A 1 95 ? -18.261 18.381 20.652 1.00 58.69 95 ALA A C 1
ATOM 764 O O . ALA A 1 95 ? -17.492 18.336 19.693 1.00 58.69 95 ALA A O 1
ATOM 765 N N . SER A 1 96 ? -18.252 19.400 21.515 1.00 51.75 96 SER A N 1
ATOM 766 C CA . SER A 1 96 ? -17.372 20.572 21.410 1.00 51.75 96 SER A CA 1
ATOM 767 C C . SER A 1 96 ? -15.964 20.353 21.982 1.00 51.75 96 SER A C 1
ATOM 769 O O . SER A 1 96 ? -15.099 21.210 21.796 1.00 51.75 96 SER A O 1
ATOM 771 N N . GLN A 1 97 ? -15.721 19.236 22.679 1.00 51.84 97 GLN A N 1
ATOM 772 C CA . GLN A 1 97 ? -14.443 18.907 23.318 1.00 51.84 97 GLN A CA 1
ATOM 773 C C . GLN A 1 97 ? -14.123 17.407 23.243 1.00 51.84 97 GLN A C 1
ATOM 775 O O . GLN A 1 97 ? -15.021 16.568 23.215 1.00 51.84 97 GLN A O 1
ATOM 780 N N . LEU A 1 98 ? -12.824 17.092 23.233 1.00 54.25 98 LEU A N 1
ATOM 781 C CA . LEU A 1 98 ? -12.294 15.732 23.359 1.00 54.25 98 LEU A CA 1
ATOM 782 C C . LEU A 1 98 ? -12.430 15.268 24.821 1.00 54.25 98 LEU A C 1
ATOM 784 O O . LEU A 1 98 ? -11.962 15.969 25.718 1.00 54.25 98 LEU A O 1
ATOM 788 N N . SER A 1 99 ? -13.036 14.104 25.068 1.00 55.47 99 SER A N 1
ATOM 789 C CA . SER A 1 99 ? -13.112 13.490 26.404 1.00 55.47 99 SER A CA 1
ATOM 790 C C . SER A 1 99 ? -11.863 12.655 26.719 1.00 55.47 99 SER A C 1
ATOM 792 O O . SER A 1 99 ? -11.214 12.098 25.826 1.00 55.47 99 SER A O 1
ATOM 794 N N . ALA A 1 100 ? -11.491 12.583 28.000 1.00 55.78 100 ALA A N 1
ATOM 795 C CA . ALA A 1 100 ? -10.303 11.858 28.443 1.00 55.78 100 ALA A CA 1
ATOM 796 C C . ALA A 1 100 ? -10.469 10.331 28.320 1.00 55.78 100 ALA A C 1
ATOM 798 O O . ALA A 1 100 ? -11.554 9.782 28.494 1.00 55.78 100 ALA A O 1
ATOM 799 N N . PHE A 1 101 ? -9.352 9.630 28.089 1.00 51.25 101 PHE A N 1
ATOM 800 C CA . PHE A 1 101 ? -9.294 8.201 27.737 1.00 51.25 101 PHE A CA 1
ATOM 801 C C . PHE A 1 101 ? -10.024 7.244 28.703 1.00 51.25 101 PHE A C 1
ATOM 803 O O . PHE A 1 101 ? -10.476 6.180 28.284 1.00 51.25 101 PHE A O 1
ATOM 810 N N . ASN A 1 102 ? -10.155 7.631 29.974 1.00 53.28 102 ASN A N 1
ATOM 811 C CA . ASN A 1 102 ? -10.710 6.812 31.055 1.00 53.28 102 ASN A CA 1
ATOM 812 C C . ASN A 1 102 ? -11.903 7.462 31.765 1.00 53.28 102 ASN A C 1
ATOM 814 O O . ASN A 1 102 ? -12.289 7.005 32.838 1.00 53.28 102 ASN A O 1
ATOM 818 N N . GLU A 1 103 ? -12.491 8.515 31.200 1.00 57.94 103 GLU A N 1
ATOM 819 C CA . GLU A 1 103 ? -13.711 9.092 31.756 1.00 57.94 103 GLU A CA 1
ATOM 820 C C . GLU A 1 103 ? -14.897 8.230 31.317 1.00 57.94 103 GLU A C 1
ATOM 822 O O . GLU A 1 103 ? -15.551 8.461 30.303 1.00 57.94 103 GLU A O 1
ATOM 827 N N . LYS A 1 104 ? -15.103 7.133 32.040 1.00 59.16 104 LYS A N 1
ATOM 828 C CA . LYS A 1 104 ? -16.328 6.350 31.956 1.00 59.16 104 LYS A CA 1
ATOM 829 C C . LYS A 1 104 ? -17.051 6.506 33.272 1.00 59.16 104 LYS A C 1
ATOM 831 O O . LYS A 1 104 ? -16.442 6.317 34.326 1.00 59.16 104 LYS A O 1
ATOM 836 N N . GLU A 1 105 ? -18.349 6.782 33.189 1.00 70.00 105 GLU A N 1
ATOM 837 C CA . GLU A 1 105 ? -19.218 6.465 34.310 1.00 70.00 105 GLU A CA 1
ATOM 838 C C . GLU A 1 105 ? -19.006 4.985 34.641 1.00 70.00 105 GLU A C 1
ATOM 840 O O . GLU A 1 105 ? -18.999 4.144 33.726 1.00 70.00 105 GLU A O 1
ATOM 845 N N . PRO A 1 106 ? -18.738 4.661 35.909 1.00 71.31 106 PRO A N 1
ATOM 846 C CA . PRO A 1 106 ? -18.484 3.296 36.309 1.00 71.31 106 PRO A CA 1
ATOM 847 C C . PRO A 1 106 ? -19.634 2.401 35.850 1.00 71.31 106 PRO A C 1
ATO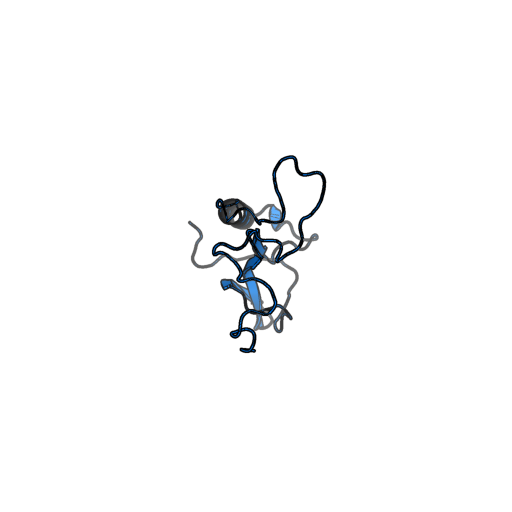M 849 O O . PRO A 1 106 ? -20.798 2.677 36.131 1.00 71.31 106 PRO A O 1
ATOM 852 N N . LEU A 1 107 ? -19.314 1.312 35.145 1.00 74.75 107 LEU A N 1
ATOM 853 C CA . LEU A 1 107 ? -20.328 0.315 34.776 1.00 74.75 107 LEU A CA 1
ATOM 854 C C . LEU A 1 107 ? -20.945 -0.349 3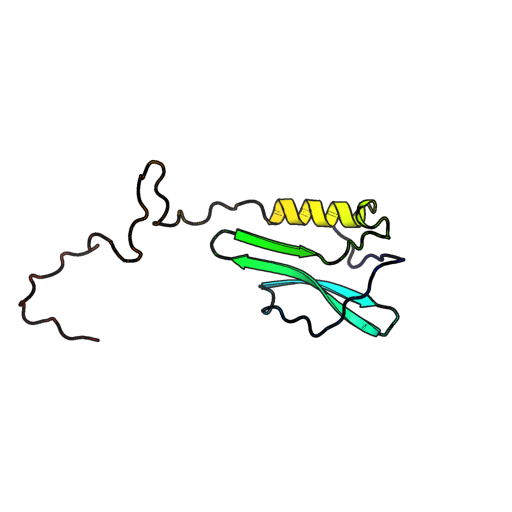6.020 1.00 74.75 107 LEU A C 1
ATOM 856 O O . LEU A 1 107 ? -22.015 -0.946 35.938 1.00 74.75 107 LEU A O 1
ATOM 860 N N . GLU A 1 108 ? -20.274 -0.220 37.164 1.00 76.56 108 GLU A N 1
ATOM 861 C CA . GLU A 1 108 ? -20.694 -0.699 38.472 1.00 76.56 108 GLU A CA 1
ATOM 862 C C . GLU A 1 108 ? -20.524 0.413 39.506 1.00 76.56 108 GLU A C 1
ATOM 864 O O . GLU A 1 108 ? -19.619 1.235 39.396 1.00 76.56 108 GLU A O 1
ATOM 869 N N . THR A 1 109 ? -21.357 0.433 40.546 1.00 79.38 109 THR A N 1
ATOM 870 C CA . THR A 1 109 ? -21.251 1.432 41.616 1.00 79.38 109 THR A CA 1
ATOM 871 C C . THR A 1 109 ? -19.877 1.371 42.290 1.00 79.38 109 THR A C 1
ATOM 873 O O . THR A 1 109 ? -19.539 0.375 42.928 1.00 79.38 109 THR A O 1
ATOM 876 N N . ILE A 1 110 ? -19.098 2.454 42.195 1.00 76.56 110 ILE A N 1
ATOM 877 C CA . ILE A 1 110 ? -17.855 2.591 42.963 1.00 76.56 110 ILE A CA 1
ATOM 878 C C . ILE A 1 110 ? -18.232 2.843 44.423 1.00 76.56 110 ILE A C 1
ATOM 880 O O . ILE A 1 110 ? -18.986 3.767 44.728 1.00 76.56 110 ILE A O 1
ATOM 884 N N . ALA A 1 111 ? -17.725 2.000 45.323 1.00 70.56 111 ALA A N 1
ATOM 885 C CA . ALA A 1 111 ? -17.940 2.161 46.754 1.00 70.56 111 ALA A CA 1
ATOM 886 C C . ALA A 1 111 ? -17.356 3.491 47.254 1.00 70.56 111 ALA A C 1
ATOM 888 O O . ALA A 1 111 ? -16.357 3.984 46.729 1.00 70.56 111 ALA A O 1
ATOM 889 N N . GLU A 1 112 ? -17.960 4.068 48.294 1.00 76.62 112 GLU A N 1
ATOM 890 C CA . GLU A 1 112 ? -17.458 5.319 48.856 1.00 76.62 112 GLU A CA 1
ATOM 891 C C . GLU A 1 112 ? -16.010 5.168 49.333 1.00 76.62 112 GLU A C 1
ATOM 893 O O . GLU A 1 112 ? -15.633 4.197 50.004 1.00 76.62 112 GLU A O 1
ATOM 898 N N . LYS A 1 113 ? -15.197 6.168 48.986 1.00 61.78 113 LYS A N 1
ATOM 899 C CA . LYS A 1 113 ? -13.788 6.248 49.355 1.00 61.78 113 LYS A CA 1
ATOM 900 C C . LYS A 1 113 ? -13.656 6.168 50.879 1.00 61.78 113 LYS A C 1
ATOM 902 O O . LYS A 1 113 ? -14.076 7.079 51.586 1.00 61.78 113 LYS A O 1
ATOM 907 N N . GLY A 1 114 ? -13.059 5.083 51.375 1.00 61.03 114 GLY A N 1
ATOM 908 C CA . GLY A 1 114 ? -12.961 4.782 52.811 1.00 61.03 114 GLY A CA 1
ATOM 909 C C . GLY A 1 114 ? -13.709 3.522 53.254 1.00 61.03 114 GLY A C 1
ATOM 910 O O . GLY A 1 114 ? -13.543 3.095 54.397 1.00 61.03 114 GLY A O 1
ATOM 911 N N . SER A 1 115 ? -14.474 2.876 52.369 1.00 57.91 115 SER A N 1
ATOM 912 C CA . SER A 1 115 ? -14.923 1.503 52.603 1.00 57.91 115 SER A CA 1
ATOM 913 C C . SER A 1 115 ? -13.730 0.533 52.499 1.00 57.91 115 SER A C 1
ATOM 915 O O . SER A 1 115 ? -12.789 0.740 51.738 1.00 57.91 115 SER A O 1
ATOM 917 N N . VAL A 1 116 ? -13.720 -0.510 53.326 1.00 54.91 116 VAL A N 1
ATOM 918 C CA . VAL A 1 116 ? -12.542 -1.299 53.757 1.00 54.91 116 VAL A CA 1
ATOM 919 C C . VAL A 1 116 ? -11.897 -2.187 52.656 1.00 54.91 116 VAL A C 1
ATOM 921 O O . VAL A 1 116 ? -11.249 -3.183 52.961 1.00 54.91 116 VAL A O 1
ATOM 924 N N . ARG A 1 117 ? -12.033 -1.877 51.358 1.00 54.12 117 ARG A N 1
ATOM 925 C CA . ARG A 1 117 ? -11.526 -2.725 50.253 1.00 54.12 117 ARG A CA 1
ATOM 926 C C . ARG A 1 117 ? -10.636 -2.050 49.204 1.00 54.12 117 ARG A C 1
ATOM 928 O O . ARG A 1 117 ? -10.305 -2.696 48.217 1.00 54.12 117 ARG A O 1
ATOM 935 N N . ASP A 1 118 ? -10.134 -0.842 49.437 1.00 50.03 118 ASP A N 1
ATOM 936 C CA . ASP A 1 118 ? -9.229 -0.194 48.474 1.00 50.03 118 ASP A CA 1
ATOM 937 C C . ASP A 1 118 ? -7.753 -0.544 48.713 1.00 50.03 118 ASP A C 1
ATOM 939 O O . ASP A 1 118 ? -6.967 0.297 49.151 1.00 50.03 118 ASP A O 1
ATOM 943 N N . ARG A 1 119 ? -7.367 -1.794 48.423 1.00 46.97 119 ARG A N 1
ATOM 944 C CA . ARG A 1 119 ? -5.997 -2.153 48.001 1.00 46.97 119 ARG A CA 1
ATOM 945 C C . ARG A 1 119 ? -6.009 -3.417 47.146 1.00 46.97 119 ARG A C 1
ATOM 947 O O . ARG A 1 119 ? -5.956 -4.508 47.702 1.00 46.97 119 ARG A O 1
ATOM 954 N N . VAL A 1 120 ? -5.958 -3.270 45.825 1.00 41.16 120 VAL A N 1
ATOM 955 C CA . VAL A 1 120 ? -5.225 -4.203 44.951 1.00 41.16 120 VAL A CA 1
ATOM 956 C C . VAL A 1 120 ? -4.630 -3.386 43.799 1.00 41.16 120 VAL A C 1
ATOM 958 O O . VAL A 1 120 ? -5.279 -2.452 43.331 1.00 41.16 120 VAL A O 1
ATOM 961 N N . GLY A 1 121 ? -3.363 -3.669 43.471 1.00 34.84 121 GLY A N 1
ATOM 962 C CA . GLY A 1 121 ? -2.539 -2.930 42.507 1.00 34.84 121 GLY A CA 1
ATOM 963 C C . GLY A 1 121 ? -2.603 -3.441 41.079 1.00 34.84 121 GLY A C 1
ATOM 964 O O . GLY A 1 121 ? -3.514 -4.237 40.768 1.00 34.84 121 GLY A O 1
#

Radius of gyration: 23.7 Å; chains: 1; bounding box: 42×35×72 Å

Secondary structure (DSSP, 8-state):
---S----SS-----S---SPPPSEEEEEEE-TTS-EEEEEEEEEETTEEEEEE----TTS-GGGSHHHHHHHHHHHHHHS---PPPPTT--TT-SSPPPTT----SSPPPPTTSTT----

pLDDT: mean 84.09, std 17.92, range [34.84, 98.62]

Foldseek 3Di:
DADPDDDDPDDDDDADPDPDPDAPDQDDWDADPVRGIDSQWGWHDDQQFIDIHHHGDDPVDPRVVDPNSVVVVVVSVVVRPRPPGDDDPQDDDPDPDGDDPPPDDPPDDDDPDPPPDPDDD

=== Feature glossary ===
Feature key, reading from the visual/contextual features back to the raw sequence:

Rendered structure images. Structure images are PyMOL renders from six orthogonal camera directions. Cartoon representation draws helices as coils and strands as arrows; sticks shows the backbone as bonds; surface shows the solvent-excluded envelope. Rainbow coloring maps sequence position to hue (blue→red, N→C); chain coloring assigns a distinct color per polypeptide.

Contact-map, Ramachandran, and PAE plots. Three diagnostic plots accompany the record. The Cα contact map visualizes the tertiary structure as a 2D adjacency matrix (8 Å cutoff, sequence-local contacts suppressed). The Ramachandran plot shows the distribution of backbone (φ, ψ) torsions, with points in the α and β basins reflecting secondary structure content. The PAE plot shows AlphaFold's inter-residue confidence as a color matrix.

InterPro / GO / CATH / organism. The annotation block draws on four external resources. InterPro: which protein families and domains the sequence belongs to. GO: standardized terms for what the protein does, what process it participates in, and where in the cell it acts. CATH: which structural fold it has in the CATH hierarchy. Organism: the species of origin.

Nearest PDB structures. Structural nearest neighbors (via Foldseek easy-search vs the PDB). Reported per hit: target PDB id, E-value, and alignment TM-score. A TM-score above ~0.5 is the conventional threshold for 'same fold'.

Predicted aligned error. Predicted aligned error is AlphaFold's pairwise confidence. Unlike pLDDT (per-residue), PAE is per-residue-pair and captures whether two parts of the structure are correctly placed relative to each other. Units are ångströms of expected positional error.

Solvent-accessible surface area. SASA measures how much of the protein is reachable by solvent. It is computed by rolling a water-sized probe over the atomic surface and summing the exposed area (Å²). Per-residue SASA distinguishes core (buried, low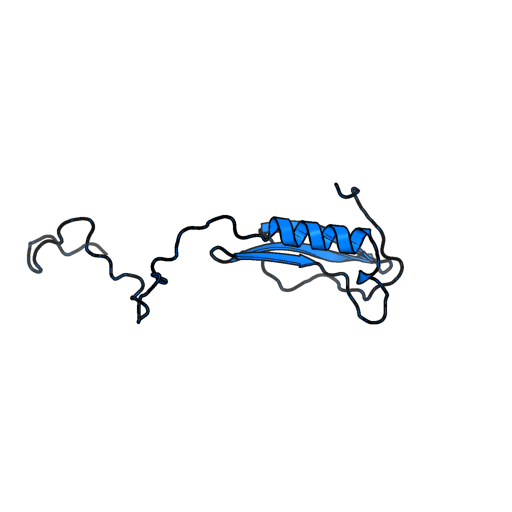 SASA) from surface (exposed, high SASA) residues; total SASA is a whole-molecule size measure.

B-factor. Crystallographic B-factors measure how much each atom's electron density is smeared out, in Å². They rise in mobile loops and surface residues and fall in the buried interior. In AlphaFold models this column is repurposed to hold pLDDT instead.

pLDDT. For AlphaFold models, the B-factor field carries pLDDT — the model's own estimate of local accuracy on a 0–100 scale. Regions with pLDDT<50 should be treated as essentially unmodeled; they often correspond to intrinsically disordered segments.

Backbone torsions (φ/ψ). φ (phi) and ψ (psi) are the two rotatable backbone dihedrals per residue: φ is the C(i-1)–N–Cα–C torsion, ψ is the N–Cα–C–N(i+1) torsion, both in degrees on (−180°, 180°]. α-helical residues cluster near (−60°, −45°); β-strand residues near (−120°, +130°). A Ramachandran plot is simply a scatter of (φ, ψ) for every residue.

Radius of gyration, Cα contacts, bounding box. Radius of gyration (Rg) is the root-mean-square distance of Cα atoms from their centroid — a single number for overall size and compactness. A globular domain of N residues has Rg ≈ 2.2·N^0.38 Å; an extended or disordered chain has a much larger Rg. The Cα contact count is the number of residue pairs whose Cα atoms are within 8 Å and are more than four positions apart in sequence — a standard proxy for tertiary packing density. The bounding box is the smallest axis-aligned box enclosing all Cα atoms.

Secondary structure (3-state, P-SEA). Three-state secondary structure (P-SEA) collapses the eight DSSP classes into helix (a), strand (b), and coil (c). P-SEA assigns these from Cα geometry alone — distances and angles — without requiring backbone oxygens, so it works on any Cα trace.

Secondary structure (8-state, DSSP). Secondary structure is the local, repeating backbone conformation. DSSP classifies it into eight states by reading the hydrogen-bond network: three helix types (H, G, I), two β types (E, B), two non-regular types (T, S), and unstructured coil (-).

Foldseek 3Di. The Foldseek 3Di string encodes local tertiary geometry as a 20-letter alphabet — one character per residue — derived from the relative positions of nearby Cα atoms. Unlike the amino-acid sequence, 3Di is a direct function of the 3D structure, so two proteins with the same fold have similar 3Di strings even at low sequence identity.

mmCIF coordinates. Structure coordinates are given as an mmCIF _atom_site loop: one row per atom with element, residue name, chain id, sequence number, and x/y/z position in Å. Only the four main-chain atoms per residue are included here; side chains are omitted to keep the record compact.

Sequence. This is the polypeptide sequence — one letter per residue, N-terminus first. Length ranges from a few dozen residues for small domains to over a thousand for large multi-domain proteins.